Protein AF-A0A965WAY4-F1 (afdb_monomer_lite)

Radius of gyration: 20.14 Å; chains: 1; bounding box: 42×51×46 Å

Foldseek 3Di:
DPPVVVVVVVPPPPPDPPDDPVVVLFVQLQVVCCVVVDVQWDFDDWADDPDPQKIWTDTPNAIWIAGSNRPDIHGDDDDD

pLDDT: mean 79.68, std 16.71, range [47.19, 95.12]

Sequence (80 aa):
MGKFIYQFGLAIVLLSFFGSADATSEKQIRAELQKRLGTSANVRNVTPSAIPGLFEVQVNNEIFYTDSKAKYLIQGEMIE

Structure (mmCIF, N/CA/C/O backbone):
data_AF-A0A965WAY4-F1
#
_entry.id   AF-A0A965WAY4-F1
#
loop_
_atom_site.group_PDB
_atom_site.id
_atom_site.type_symbol
_atom_site.label_atom_id
_atom_site.label_alt_id
_atom_site.label_comp_id
_atom_site.label_asym_id
_atom_site.label_entity_id
_atom_site.label_seq_id
_atom_site.pdbx_PDB_ins_code
_atom_site.Cartn_x
_atom_site.Cartn_y
_atom_site.Cartn_z
_atom_site.occupancy
_atom_site.B_iso_or_equiv
_atom_site.auth_seq_id
_atom_site.auth_comp_id
_atom_site.auth_asym_id
_atom_site.auth_atom_id
_atom_site.pdbx_PDB_model_num
ATOM 1 N N . MET A 1 1 ? 32.968 37.451 -29.230 1.00 52.03 1 MET A N 1
ATOM 2 C CA . MET A 1 1 ? 32.579 36.078 -28.834 1.00 52.03 1 MET A CA 1
ATOM 3 C C . MET A 1 1 ? 32.019 36.044 -27.404 1.00 52.03 1 MET A C 1
ATOM 5 O O . MET A 1 1 ? 32.717 35.611 -26.505 1.00 52.03 1 MET A O 1
ATOM 9 N N . GLY A 1 2 ? 30.797 36.527 -27.145 1.00 53.00 2 GLY A N 1
ATOM 10 C CA . GLY A 1 2 ? 30.264 36.559 -25.761 1.00 53.00 2 GLY A CA 1
ATOM 11 C C . GLY A 1 2 ? 28.766 36.285 -25.612 1.00 53.00 2 GLY A C 1
ATOM 12 O O . GLY A 1 2 ? 28.322 35.878 -24.550 1.00 53.00 2 GLY A O 1
ATOM 13 N N . LYS A 1 3 ? 27.975 36.452 -26.680 1.00 48.88 3 LYS A N 1
ATOM 14 C CA . LYS A 1 3 ? 26.506 36.295 -26.638 1.00 48.88 3 LYS A CA 1
ATOM 15 C C . LYS A 1 3 ? 26.024 34.889 -27.025 1.00 48.88 3 LYS A C 1
ATOM 17 O O . LYS A 1 3 ? 24.911 34.521 -26.678 1.00 48.88 3 LYS A O 1
ATOM 22 N N . PHE A 1 4 ? 26.874 34.091 -27.680 1.00 50.66 4 PHE A N 1
ATOM 23 C CA . PHE A 1 4 ? 26.564 32.710 -28.090 1.00 50.66 4 PHE A CA 1
ATOM 24 C C . PHE A 1 4 ? 26.721 31.680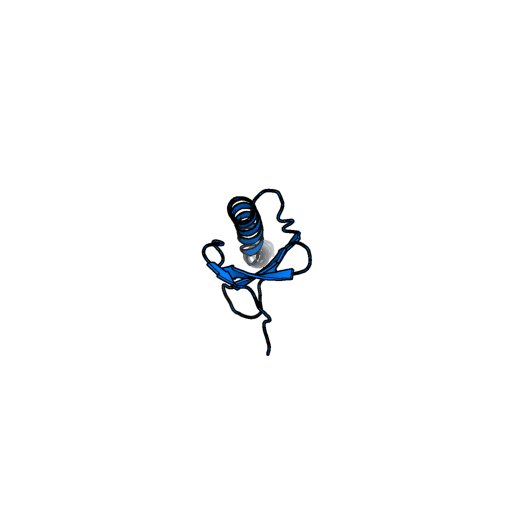 -26.960 1.00 50.66 4 PHE A C 1
ATOM 26 O O . PHE A 1 4 ? 26.098 30.626 -27.003 1.00 50.66 4 PHE A O 1
ATOM 33 N N . ILE A 1 5 ? 27.504 31.999 -25.926 1.00 55.62 5 ILE A N 1
ATOM 34 C CA . ILE A 1 5 ? 27.777 31.090 -24.801 1.00 55.62 5 ILE A CA 1
ATOM 35 C C . ILE A 1 5 ? 26.579 31.055 -23.829 1.00 55.62 5 ILE A C 1
ATOM 37 O O . ILE A 1 5 ? 26.256 30.009 -23.276 1.00 55.62 5 ILE A O 1
ATOM 41 N N . TYR A 1 6 ? 25.839 32.163 -23.700 1.00 53.16 6 TYR A N 1
ATOM 42 C CA . TYR A 1 6 ? 24.634 32.236 -22.862 1.00 53.16 6 TYR A CA 1
ATOM 43 C C . TYR A 1 6 ? 23.422 31.498 -23.450 1.00 53.16 6 TYR A C 1
ATOM 45 O O . TYR A 1 6 ? 22.590 31.001 -22.699 1.00 53.16 6 TYR A O 1
ATOM 53 N N . GLN A 1 7 ? 23.327 31.400 -24.779 1.00 51.53 7 GLN A N 1
ATOM 54 C CA . GLN A 1 7 ? 22.213 30.720 -25.457 1.00 51.53 7 GLN A CA 1
ATOM 55 C C . GLN A 1 7 ? 22.298 29.191 -25.301 1.00 51.53 7 GLN A C 1
ATOM 57 O O . GLN A 1 7 ? 21.269 28.531 -25.209 1.00 51.53 7 GLN A O 1
ATOM 62 N N . PHE A 1 8 ? 23.512 28.635 -25.202 1.00 50.22 8 PHE A N 1
ATOM 63 C CA . PHE A 1 8 ? 23.726 27.200 -24.976 1.00 50.22 8 PHE A CA 1
ATOM 64 C C . PHE A 1 8 ? 23.688 26.794 -23.493 1.00 50.22 8 PHE A C 1
ATOM 66 O O . PHE A 1 8 ? 23.330 25.661 -23.186 1.00 50.22 8 PHE A O 1
ATOM 73 N N . GLY A 1 9 ? 24.001 27.704 -22.563 1.00 47.19 9 GLY A N 1
ATOM 74 C CA . GLY A 1 9 ? 23.936 27.417 -21.123 1.00 47.19 9 GLY A CA 1
ATOM 75 C C . GLY A 1 9 ? 22.514 27.356 -20.549 1.00 47.19 9 GLY A C 1
ATOM 76 O O . GLY A 1 9 ? 22.292 26.714 -19.526 1.00 47.19 9 GLY A O 1
ATOM 77 N N . LEU A 1 10 ? 21.536 27.990 -21.206 1.00 50.09 10 LEU A N 1
ATOM 78 C CA . LEU A 1 10 ? 20.161 28.093 -20.701 1.00 50.09 10 LEU A CA 1
ATOM 79 C C . LEU A 1 10 ? 19.319 26.819 -20.927 1.00 50.09 10 LEU A C 1
ATOM 81 O O . LEU A 1 10 ? 18.299 26.634 -20.270 1.00 50.09 10 LEU A O 1
ATOM 85 N N . ALA A 1 11 ? 19.747 25.913 -21.811 1.00 51.56 11 ALA A N 1
ATOM 86 C CA . ALA A 1 11 ? 18.971 24.722 -22.172 1.00 51.56 11 ALA A CA 1
ATOM 87 C C . ALA A 1 11 ? 19.066 23.560 -21.157 1.00 51.56 11 ALA A C 1
ATOM 89 O O . ALA A 1 11 ? 18.253 22.642 -21.209 1.00 51.56 11 ALA A O 1
ATOM 90 N N . ILE A 1 12 ? 20.017 23.588 -20.215 1.00 54.53 12 ILE A N 1
ATOM 91 C CA . ILE A 1 12 ? 20.275 22.464 -19.288 1.00 54.53 12 ILE A CA 1
ATOM 92 C C . ILE A 1 12 ? 19.455 22.559 -17.984 1.00 54.53 12 ILE A C 1
ATOM 94 O O . ILE A 1 12 ? 19.304 21.571 -17.272 1.00 54.53 12 ILE A O 1
ATOM 98 N N . VAL A 1 13 ? 18.841 23.706 -17.680 1.00 56.09 13 VAL A N 1
ATOM 99 C CA . VAL A 1 13 ? 18.109 23.908 -16.410 1.00 56.09 13 VAL A CA 1
ATOM 100 C C . VAL A 1 13 ? 16.686 23.313 -16.421 1.00 56.09 13 VAL A C 1
ATOM 102 O O . VAL A 1 13 ? 16.080 23.150 -15.366 1.00 56.09 13 VAL A O 1
ATOM 105 N N . LEU A 1 14 ? 16.144 22.923 -17.581 1.00 57.03 14 LEU A N 1
ATOM 106 C CA . LEU A 1 14 ? 14.736 22.509 -17.709 1.00 57.03 14 LEU A CA 1
ATOM 107 C C . LEU A 1 14 ? 14.457 21.000 -17.557 1.00 57.03 14 LEU A C 1
ATOM 109 O O . LEU A 1 14 ? 13.291 20.616 -17.599 1.00 57.03 14 LEU A O 1
ATOM 113 N N . LEU A 1 15 ? 15.462 20.136 -17.356 1.00 56.47 15 LEU A N 1
ATOM 114 C CA . LEU A 1 15 ? 15.242 18.675 -17.312 1.00 56.47 15 LEU A CA 1
ATOM 115 C C . LEU A 1 15 ? 15.080 18.054 -15.911 1.00 56.47 15 LEU A C 1
ATOM 117 O O . LEU A 1 15 ? 14.840 16.854 -15.811 1.00 56.47 15 LEU A O 1
ATOM 121 N N . SER A 1 16 ? 15.163 18.824 -14.826 1.00 53.34 16 SER A N 1
ATOM 122 C CA . SER A 1 16 ? 15.310 18.241 -13.478 1.00 53.34 16 SER A CA 1
ATOM 123 C C . SER A 1 16 ? 14.013 18.046 -12.676 1.00 53.34 16 SER A C 1
ATOM 125 O O . SER A 1 16 ? 14.086 17.864 -11.465 1.00 53.34 16 SER A O 1
ATOM 127 N N . PHE A 1 17 ? 12.826 18.082 -13.2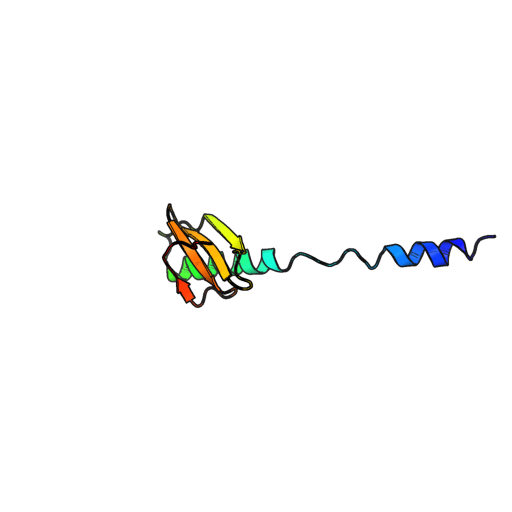97 1.00 55.88 17 PHE A N 1
ATOM 128 C CA . PHE A 1 17 ? 11.541 18.058 -12.567 1.00 55.88 17 PHE A CA 1
ATOM 129 C C . PHE A 1 17 ? 10.677 16.801 -12.770 1.00 55.88 17 PHE A C 1
ATOM 131 O O . PHE A 1 17 ? 9.459 16.851 -12.603 1.00 55.88 17 PHE A O 1
ATOM 138 N N . PHE A 1 18 ? 11.281 15.654 -13.084 1.00 57.69 18 PHE A N 1
ATOM 139 C CA . PHE A 1 18 ? 10.564 14.376 -13.114 1.00 57.69 18 PHE A CA 1
ATOM 140 C C . PHE A 1 18 ? 10.958 13.507 -11.916 1.00 57.69 18 PHE A C 1
ATOM 142 O O . PHE A 1 18 ? 12.052 12.956 -11.888 1.00 57.69 18 PHE A O 1
ATOM 149 N N . GLY A 1 19 ? 10.051 13.358 -10.945 1.00 56.25 19 GLY A N 1
ATOM 150 C CA . GLY A 1 19 ? 10.103 12.242 -9.992 1.00 56.25 19 GLY A CA 1
ATOM 151 C C . GLY A 1 19 ? 9.965 12.622 -8.522 1.00 56.25 19 GLY A C 1
ATOM 152 O O . GLY A 1 19 ? 10.924 12.536 -7.766 1.00 56.25 19 GLY A O 1
ATOM 153 N N . SER A 1 20 ? 8.767 13.013 -8.081 1.00 54.06 20 SER A N 1
ATOM 154 C CA . SER A 1 20 ? 8.383 12.973 -6.656 1.00 54.06 20 SER A CA 1
ATOM 155 C C . SER A 1 20 ? 6.858 12.878 -6.492 1.00 54.06 20 SER A C 1
ATOM 157 O O . SER A 1 20 ? 6.275 13.565 -5.659 1.00 54.06 20 SER A O 1
ATOM 159 N N . ALA A 1 21 ? 6.173 12.084 -7.322 1.00 57.47 21 ALA A N 1
ATOM 160 C CA . ALA A 1 21 ? 4.732 11.864 -7.152 1.00 57.47 21 ALA A CA 1
ATOM 161 C C . ALA A 1 21 ? 4.443 10.843 -6.031 1.00 57.47 21 ALA A C 1
ATOM 163 O O . ALA A 1 21 ? 3.468 10.995 -5.296 1.00 57.47 21 ALA A O 1
ATOM 164 N N . ASP A 1 22 ? 5.333 9.867 -5.831 1.00 60.72 22 ASP A N 1
ATOM 165 C CA . ASP A 1 22 ? 5.107 8.754 -4.901 1.00 60.72 22 ASP A CA 1
ATOM 166 C C . ASP A 1 22 ? 5.173 9.139 -3.419 1.00 60.72 22 ASP A C 1
ATOM 168 O O . ASP A 1 22 ? 4.429 8.594 -2.605 1.00 60.72 22 ASP A O 1
ATOM 172 N N . ALA A 1 23 ? 5.984 10.138 -3.051 1.00 63.22 23 ALA A N 1
ATOM 173 C CA . ALA A 1 23 ? 6.125 10.556 -1.652 1.00 63.22 23 ALA A CA 1
ATOM 174 C C . ALA A 1 23 ? 4.825 11.146 -1.067 1.00 63.22 23 ALA A C 1
ATOM 176 O O . ALA A 1 23 ? 4.574 11.057 0.139 1.00 63.22 23 ALA A O 1
ATOM 177 N N . THR A 1 24 ? 3.987 11.753 -1.914 1.00 69.81 24 THR A N 1
ATOM 178 C CA . THR A 1 24 ? 2.663 12.251 -1.513 1.00 69.81 24 THR A CA 1
ATOM 179 C C . THR A 1 24 ? 1.690 11.092 -1.311 1.00 69.81 24 THR A C 1
ATOM 181 O O . THR A 1 24 ? 0.976 11.059 -0.306 1.00 69.81 24 THR A O 1
ATOM 184 N N . SER A 1 25 ? 1.702 10.118 -2.224 1.00 80.06 25 SER A N 1
ATOM 185 C CA . SER A 1 25 ? 0.847 8.933 -2.154 1.00 80.06 25 SER A CA 1
ATOM 186 C C . SER A 1 25 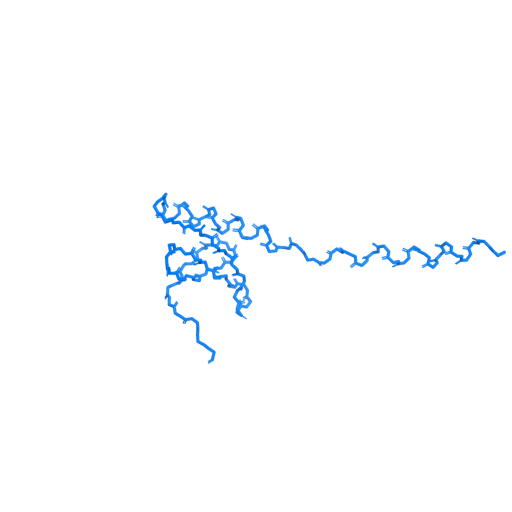? 1.166 8.060 -0.941 1.00 80.06 25 SER A C 1
ATOM 188 O O . SER A 1 25 ? 0.239 7.697 -0.226 1.00 80.06 25 SER A O 1
ATOM 190 N N . GLU A 1 26 ? 2.439 7.812 -0.614 1.00 86.38 26 GLU A N 1
ATOM 191 C CA . GLU A 1 26 ? 2.824 7.051 0.589 1.00 86.38 26 GLU A CA 1
ATOM 192 C C . GLU A 1 26 ? 2.222 7.657 1.867 1.00 86.38 26 GLU A C 1
ATOM 194 O O . GLU A 1 26 ? 1.605 6.953 2.671 1.00 86.38 26 GLU A O 1
ATOM 199 N N . LYS A 1 27 ? 2.387 8.972 2.067 1.00 88.12 27 LYS A N 1
ATOM 200 C CA . LYS A 1 27 ? 1.894 9.645 3.279 1.00 88.12 27 LYS A CA 1
ATOM 201 C C . LYS A 1 27 ? 0.376 9.562 3.382 1.00 88.12 27 LYS A C 1
ATOM 203 O O . LYS A 1 27 ? -0.148 9.334 4.472 1.00 88.12 27 LYS A O 1
ATOM 208 N N . GLN A 1 28 ? -0.316 9.738 2.258 1.00 91.00 28 GLN A N 1
ATOM 209 C CA . GLN A 1 28 ? -1.767 9.630 2.195 1.00 91.00 28 GLN A CA 1
ATOM 210 C C . GLN A 1 28 ? -2.233 8.200 2.493 1.00 91.00 28 GLN A C 1
ATOM 212 O O . GLN A 1 28 ? -3.111 8.019 3.334 1.00 91.00 28 GLN A O 1
ATOM 217 N N . ILE A 1 29 ? -1.617 7.195 1.865 1.00 91.88 29 ILE A N 1
ATOM 218 C CA . ILE A 1 29 ? -1.933 5.779 2.080 1.00 91.88 29 ILE A CA 1
ATOM 219 C C . ILE A 1 29 ? -1.728 5.407 3.550 1.00 91.88 29 ILE A C 1
ATOM 221 O O . ILE A 1 29 ? -2.633 4.847 4.168 1.00 91.88 29 ILE A O 1
ATOM 225 N N . ARG A 1 30 ? -0.587 5.779 4.147 1.00 90.88 30 ARG A N 1
ATOM 226 C CA . ARG A 1 30 ? -0.302 5.524 5.569 1.00 90.88 30 ARG A CA 1
ATOM 227 C C . ARG A 1 30 ? -1.377 6.136 6.470 1.00 90.88 30 ARG A C 1
ATOM 229 O O . ARG A 1 30 ? -1.880 5.460 7.364 1.00 90.88 30 ARG A O 1
ATOM 236 N N . ALA A 1 31 ? -1.749 7.395 6.231 1.00 90.75 31 ALA A N 1
ATOM 237 C CA . ALA A 1 31 ? -2.753 8.089 7.034 1.00 90.75 31 ALA A CA 1
ATOM 238 C C . ALA A 1 31 ? -4.146 7.452 6.915 1.00 90.75 31 ALA A C 1
ATOM 240 O O . ALA A 1 31 ? -4.823 7.259 7.924 1.00 90.75 31 ALA A O 1
ATOM 241 N N . GLU A 1 32 ? -4.576 7.109 5.702 1.00 92.44 32 GLU A N 1
ATOM 242 C CA . GLU A 1 32 ? -5.872 6.471 5.472 1.00 92.44 32 GLU A CA 1
ATOM 243 C C . GLU A 1 32 ? -5.920 5.058 6.059 1.00 92.44 32 GLU A C 1
ATOM 245 O O . GLU A 1 32 ? -6.874 4.713 6.755 1.00 92.44 32 GLU A O 1
ATOM 250 N N . LEU A 1 33 ? -4.869 4.255 5.888 1.00 91.19 33 LEU A N 1
ATOM 251 C CA . LEU A 1 33 ? -4.815 2.922 6.486 1.00 91.19 33 LEU A CA 1
ATOM 252 C C . LEU A 1 33 ? -4.794 2.970 8.013 1.00 91.19 33 LEU A C 1
ATOM 254 O O . LEU A 1 33 ? -5.495 2.179 8.638 1.00 91.19 33 LEU A O 1
ATOM 258 N N . GLN A 1 34 ? -4.100 3.933 8.624 1.00 90.06 34 GLN A N 1
ATOM 259 C CA . GLN A 1 34 ? -4.140 4.120 10.078 1.00 90.06 34 GLN A CA 1
ATOM 260 C C . GLN A 1 34 ? -5.556 4.439 10.580 1.00 90.06 34 GLN A C 1
ATOM 262 O O . GLN A 1 34 ? -5.970 3.935 11.623 1.00 90.06 34 GLN A O 1
ATOM 267 N N . LYS A 1 35 ? -6.320 5.254 9.838 1.00 90.88 35 LYS A N 1
ATOM 268 C CA . LYS A 1 35 ? -7.720 5.560 10.176 1.00 90.88 35 LYS A CA 1
ATOM 269 C C . LYS A 1 35 ? -8.618 4.330 10.064 1.00 90.88 35 LYS A C 1
ATOM 271 O O . LYS A 1 35 ? -9.510 4.159 10.886 1.00 90.88 35 LYS A O 1
ATOM 276 N N . ARG A 1 36 ? -8.402 3.494 9.043 1.00 89.50 36 ARG A N 1
ATOM 277 C CA . ARG A 1 36 ? -9.254 2.330 8.750 1.00 89.50 36 ARG A CA 1
ATOM 278 C C . ARG A 1 36 ? -8.948 1.128 9.638 1.00 89.50 36 ARG A C 1
ATOM 280 O O . ARG A 1 36 ? -9.874 0.468 10.092 1.00 89.50 36 ARG A O 1
ATOM 287 N N . LEU A 1 37 ? -7.668 0.850 9.875 1.00 87.50 37 LEU A N 1
ATOM 288 C CA . LEU A 1 37 ? -7.205 -0.284 10.679 1.00 87.50 37 LEU A CA 1
ATOM 289 C C . LEU A 1 37 ? -7.096 0.053 12.177 1.00 87.50 37 LEU A C 1
ATOM 291 O O . LEU A 1 37 ? -6.966 -0.841 13.010 1.00 87.50 37 LEU A O 1
ATOM 295 N N . GLY A 1 38 ? -7.171 1.338 12.530 1.00 86.88 38 GLY A N 1
ATOM 296 C CA . GLY A 1 38 ? -7.086 1.828 13.902 1.00 86.88 38 GLY A CA 1
ATOM 297 C C . GLY A 1 38 ? -5.651 1.971 14.409 1.00 86.88 38 GLY A C 1
ATOM 298 O O . GLY A 1 38 ? -4.680 1.575 13.769 1.00 86.88 38 GLY A O 1
ATOM 299 N N . THR A 1 39 ? -5.500 2.545 15.603 1.00 82.50 39 THR A N 1
ATOM 300 C CA . THR A 1 39 ? -4.200 2.848 16.235 1.00 82.50 39 THR A CA 1
ATOM 301 C C . THR A 1 39 ? -3.353 1.613 16.559 1.00 82.50 39 THR A C 1
ATOM 303 O O . THR A 1 39 ? -2.159 1.747 16.801 1.00 82.50 39 THR A O 1
ATOM 306 N N . SER A 1 40 ? -3.953 0.417 16.560 1.00 82.81 40 SER A N 1
ATOM 307 C CA . SER A 1 40 ? -3.241 -0.849 16.786 1.00 82.81 40 SER A CA 1
ATOM 308 C C . SER A 1 40 ? -2.483 -1.343 15.553 1.00 82.81 40 SER A C 1
ATOM 310 O O . SER A 1 40 ? -1.603 -2.192 15.687 1.00 82.81 40 SER A O 1
ATOM 312 N N . ALA A 1 41 ? -2.825 -0.863 14.356 1.00 83.19 41 ALA A N 1
ATOM 313 C CA . ALA A 1 41 ? -2.141 -1.254 13.136 1.00 83.19 41 ALA A CA 1
ATOM 314 C C . ALA A 1 41 ? -0.862 -0.433 12.973 1.00 83.19 41 ALA A C 1
ATOM 316 O O . ALA A 1 41 ? -0.916 0.788 12.823 1.00 83.19 41 ALA A O 1
ATOM 317 N N . ASN A 1 42 ? 0.293 -1.096 13.007 1.00 87.88 42 ASN A N 1
ATOM 318 C CA . ASN A 1 42 ? 1.576 -0.440 12.798 1.00 87.88 42 ASN A CA 1
ATOM 319 C C . ASN A 1 42 ? 1.925 -0.450 11.306 1.00 87.88 42 ASN A C 1
ATOM 321 O O . ASN A 1 42 ? 2.476 -1.431 10.805 1.00 87.88 42 ASN A O 1
ATOM 325 N N . VAL A 1 43 ? 1.579 0.632 10.604 1.00 90.00 43 VAL A N 1
ATOM 326 C CA . VAL A 1 43 ? 1.902 0.819 9.183 1.00 90.00 43 VAL A CA 1
ATOM 327 C C . VAL A 1 43 ? 3.339 1.328 9.051 1.00 90.00 43 VAL A C 1
ATOM 329 O O . VAL A 1 43 ? 3.605 2.523 9.204 1.00 90.00 43 VAL A O 1
ATOM 332 N N . ARG A 1 44 ? 4.276 0.420 8.764 1.00 86.75 44 ARG A N 1
ATOM 333 C CA . ARG A 1 44 ? 5.713 0.733 8.711 1.00 86.75 44 ARG A CA 1
ATOM 334 C C . ARG A 1 44 ? 6.114 1.311 7.360 1.00 86.75 44 ARG A C 1
ATOM 336 O O . ARG A 1 44 ? 6.510 2.474 7.273 1.00 86.75 44 ARG A O 1
ATOM 343 N N . ASN A 1 45 ? 5.961 0.513 6.309 1.00 88.00 45 ASN A N 1
ATOM 344 C CA . ASN A 1 45 ? 6.456 0.827 4.974 1.00 88.00 45 ASN A CA 1
ATOM 345 C C . ASN A 1 45 ? 5.314 0.825 3.960 1.00 88.00 45 ASN A C 1
ATOM 347 O O . ASN A 1 45 ? 4.441 -0.037 4.034 1.00 88.00 45 ASN A O 1
ATOM 351 N N . VAL A 1 46 ? 5.334 1.780 3.031 1.00 92.56 46 VAL A N 1
ATOM 352 C CA . VAL A 1 46 ? 4.452 1.812 1.859 1.00 92.56 46 VAL A CA 1
ATOM 353 C C . VAL A 1 46 ? 5.349 1.954 0.639 1.00 92.56 46 VAL A C 1
ATOM 355 O O . VAL A 1 46 ? 6.084 2.933 0.538 1.00 92.56 46 VAL A O 1
ATOM 358 N N . THR A 1 47 ? 5.315 0.985 -0.266 1.00 92.31 47 THR A N 1
ATOM 359 C CA . THR A 1 47 ? 6.177 0.944 -1.453 1.00 92.31 47 THR A CA 1
ATOM 360 C C . THR A 1 47 ? 5.353 0.672 -2.705 1.00 92.31 47 THR A C 1
ATOM 362 O O . THR A 1 47 ? 4.343 -0.023 -2.627 1.00 92.31 47 THR A O 1
ATOM 365 N N . PRO A 1 48 ? 5.728 1.214 -3.874 1.00 92.06 48 PRO A N 1
ATOM 366 C CA . PRO A 1 48 ? 5.090 0.824 -5.126 1.00 92.06 48 PRO A CA 1
ATOM 367 C C . PRO A 1 48 ? 5.341 -0.667 -5.389 1.00 92.06 48 PRO A C 1
ATOM 369 O O . PRO A 1 48 ? 6.452 -1.154 -5.181 1.00 92.06 48 PRO A O 1
ATOM 372 N N . SER A 1 49 ? 4.306 -1.385 -5.824 1.00 92.56 49 SER A N 1
ATOM 373 C CA . SER A 1 49 ? 4.423 -2.794 -6.218 1.00 92.56 49 SER A CA 1
ATOM 374 C C . SER A 1 49 ? 4.839 -2.929 -7.688 1.00 92.56 49 SER A C 1
ATOM 376 O O . SER A 1 49 ? 4.880 -1.941 -8.426 1.00 92.56 49 SER A O 1
ATOM 378 N N . ALA A 1 50 ? 5.078 -4.160 -8.146 1.00 91.00 50 ALA A N 1
ATOM 379 C CA . ALA A 1 50 ? 5.313 -4.443 -9.564 1.00 91.00 50 ALA A CA 1
ATOM 380 C C . ALA A 1 50 ? 4.101 -4.103 -10.460 1.00 91.00 50 ALA A C 1
ATOM 382 O O . ALA A 1 50 ? 4.266 -3.854 -11.654 1.00 91.00 50 ALA A O 1
ATOM 383 N N . ILE A 1 51 ? 2.886 -4.060 -9.894 1.00 91.06 51 ILE A N 1
ATOM 384 C CA . ILE A 1 51 ? 1.661 -3.692 -10.611 1.00 91.06 51 ILE A CA 1
ATOM 385 C C . ILE A 1 51 ? 1.461 -2.168 -10.532 1.00 91.06 51 ILE A C 1
ATOM 387 O O . ILE A 1 51 ? 1.256 -1.630 -9.438 1.00 91.06 51 ILE A O 1
ATOM 391 N N . PRO A 1 52 ? 1.447 -1.446 -11.671 1.00 90.44 52 PRO A N 1
ATOM 392 C CA . PRO A 1 52 ? 1.242 -0.002 -11.679 1.00 90.44 52 PRO A CA 1
ATOM 393 C C . PRO A 1 52 ? -0.069 0.415 -11.002 1.00 90.44 52 PRO A C 1
ATOM 395 O O . PRO A 1 52 ? -1.144 -0.097 -11.312 1.00 90.44 52 PRO A O 1
ATOM 398 N N . GLY A 1 53 ? 0.020 1.390 -10.095 1.00 89.62 53 GLY A N 1
ATOM 399 C CA . GLY A 1 53 ? -1.126 1.909 -9.342 1.00 89.62 53 GLY A CA 1
ATOM 400 C C . GLY A 1 53 ? -1.474 1.122 -8.075 1.00 89.62 53 GLY A C 1
ATOM 401 O O . GLY A 1 53 ? -2.366 1.554 -7.339 1.00 89.62 53 GLY A O 1
ATOM 402 N N . LEU A 1 54 ? -0.762 0.026 -7.804 1.00 92.75 54 LEU A N 1
ATOM 403 C CA . LEU A 1 54 ? -0.872 -0.760 -6.583 1.00 92.75 54 LEU A CA 1
ATOM 404 C C . LEU A 1 54 ? 0.381 -0.570 -5.715 1.00 92.75 54 LEU A C 1
ATOM 406 O O . LEU A 1 54 ? 1.508 -0.517 -6.212 1.00 92.75 54 LEU A O 1
ATOM 410 N N . PHE A 1 55 ? 0.167 -0.479 -4.410 1.00 94.56 55 PHE A N 1
ATOM 411 C CA . PHE A 1 55 ? 1.188 -0.266 -3.395 1.00 94.56 55 PHE A CA 1
ATOM 412 C C . PHE A 1 55 ? 1.186 -1.424 -2.412 1.00 94.56 55 PHE A C 1
ATOM 414 O O . PHE A 1 55 ? 0.124 -1.883 -1.995 1.00 94.56 55 PHE A O 1
ATOM 421 N N . GLU A 1 56 ? 2.375 -1.850 -2.018 1.00 94.38 56 GLU A N 1
ATOM 422 C CA . GLU A 1 56 ? 2.598 -2.777 -0.921 1.00 94.38 56 GLU A CA 1
ATOM 423 C C . GLU A 1 56 ? 2.672 -1.992 0.381 1.00 94.38 56 GLU A C 1
ATOM 425 O O . GLU A 1 56 ? 3.332 -0.955 0.471 1.00 94.38 56 GLU A O 1
ATOM 430 N N . VAL A 1 57 ? 1.992 -2.485 1.403 1.00 94.06 57 VAL A N 1
ATOM 431 C CA . VAL A 1 57 ? 1.944 -1.866 2.716 1.00 94.06 57 VAL A CA 1
ATOM 432 C C . VAL A 1 57 ? 2.284 -2.901 3.761 1.00 94.06 57 VAL A C 1
ATOM 434 O O . VAL A 1 57 ? 1.555 -3.871 3.956 1.00 94.06 57 VAL A O 1
ATOM 437 N N . GLN A 1 58 ? 3.373 -2.660 4.479 1.00 93.38 58 GLN A N 1
ATOM 438 C CA . GLN A 1 58 ? 3.767 -3.504 5.591 1.00 93.38 58 GLN A CA 1
ATOM 439 C C . GLN A 1 58 ? 3.043 -3.057 6.859 1.00 93.38 58 GLN A C 1
ATOM 441 O O . GLN A 1 58 ? 3.314 -1.979 7.403 1.00 93.38 58 GLN A O 1
ATOM 446 N N . VAL A 1 59 ? 2.129 -3.901 7.331 1.00 91.69 59 VAL A N 1
ATOM 447 C CA . VAL A 1 59 ? 1.371 -3.687 8.563 1.00 91.69 59 VAL A CA 1
ATOM 448 C C . VAL A 1 59 ? 1.746 -4.779 9.552 1.00 91.69 59 VAL A C 1
ATOM 450 O O . VAL A 1 59 ? 1.513 -5.960 9.311 1.00 91.69 59 VAL A O 1
ATOM 453 N N . ASN A 1 60 ? 2.325 -4.389 10.687 1.00 87.69 60 ASN A N 1
ATOM 454 C CA . ASN A 1 60 ? 2.898 -5.315 11.667 1.00 87.69 60 ASN A CA 1
ATOM 455 C C . ASN A 1 60 ? 3.971 -6.232 11.039 1.00 87.69 60 ASN A C 1
ATOM 457 O O . ASN A 1 60 ? 5.100 -5.788 10.832 1.00 87.69 60 ASN A O 1
ATOM 461 N N . ASN A 1 61 ? 3.614 -7.483 10.738 1.00 88.31 61 ASN A N 1
ATOM 462 C CA . ASN A 1 61 ? 4.472 -8.509 10.142 1.00 88.31 61 ASN A CA 1
ATOM 463 C C . ASN A 1 61 ? 3.894 -9.076 8.833 1.00 88.31 61 ASN A C 1
ATOM 465 O O . ASN A 1 61 ? 4.427 -10.050 8.314 1.00 88.31 61 ASN A O 1
ATOM 469 N N . GLU A 1 62 ? 2.833 -8.467 8.304 1.00 90.62 62 GLU A N 1
ATOM 470 C CA . GLU A 1 62 ? 2.157 -8.889 7.077 1.00 90.62 6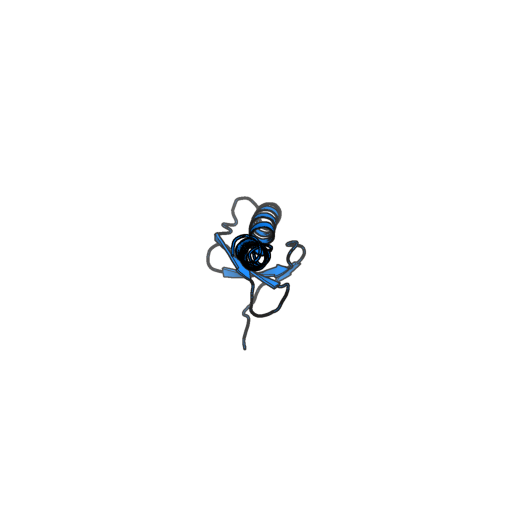2 GLU A CA 1
ATOM 471 C C . GLU A 1 62 ? 2.269 -7.811 5.993 1.00 90.62 62 GLU A C 1
ATOM 473 O O . GLU A 1 62 ? 2.405 -6.617 6.288 1.00 90.62 62 GLU A O 1
ATOM 478 N N . ILE A 1 63 ? 2.213 -8.244 4.732 1.00 92.19 63 ILE A N 1
ATOM 479 C CA . ILE A 1 63 ? 2.167 -7.365 3.563 1.00 92.19 63 ILE A CA 1
ATOM 480 C C . ILE A 1 63 ? 0.733 -7.346 3.038 1.00 92.19 63 ILE A C 1
ATOM 482 O O . ILE A 1 63 ? 0.116 -8.382 2.807 1.00 92.19 63 ILE A O 1
ATOM 486 N N . PHE A 1 64 ? 0.215 -6.140 2.853 1.00 93.94 64 PHE A N 1
ATOM 487 C CA . PHE A 1 64 ? -1.064 -5.879 2.215 1.00 93.94 64 PHE A CA 1
ATOM 488 C C . PHE A 1 64 ? -0.843 -5.112 0.921 1.00 93.94 64 PHE A C 1
ATOM 490 O O . PHE A 1 64 ? 0.162 -4.424 0.765 1.00 93.94 64 PHE A O 1
ATOM 497 N N . TYR A 1 65 ? -1.823 -5.157 0.027 1.00 94.69 65 TYR A N 1
ATOM 498 C CA . TYR A 1 65 ? -1.815 -4.376 -1.201 1.00 94.69 65 TYR A CA 1
ATOM 499 C C . TYR A 1 65 ? -2.970 -3.384 -1.228 1.00 94.69 65 TYR A C 1
ATOM 501 O O . TYR A 1 65 ? -4.067 -3.664 -0.736 1.00 94.69 65 TYR A O 1
ATOM 509 N N . THR A 1 66 ? -2.736 -2.206 -1.797 1.00 95.12 66 THR A N 1
ATOM 510 C CA . THR A 1 66 ? -3.743 -1.147 -1.854 1.00 95.12 66 THR A CA 1
ATOM 511 C C . THR A 1 66 ? -3.561 -0.227 -3.054 1.00 95.12 66 THR A C 1
ATOM 513 O O . THR A 1 66 ? -2.472 -0.131 -3.613 1.00 95.12 66 THR A O 1
ATOM 516 N N . ASP A 1 67 ? -4.625 0.451 -3.479 1.00 94.62 67 ASP A N 1
ATOM 517 C CA . ASP A 1 67 ? -4.546 1.475 -4.520 1.00 94.62 67 ASP A CA 1
ATOM 518 C C . ASP A 1 67 ? -3.970 2.795 -3.976 1.00 94.62 67 ASP A C 1
ATOM 520 O O . ASP A 1 67 ? -3.903 3.019 -2.767 1.00 94.62 67 ASP A O 1
ATOM 524 N N . SER A 1 68 ? -3.621 3.726 -4.867 1.00 92.06 68 SER A N 1
ATOM 525 C CA . SER A 1 68 ? -3.040 5.032 -4.502 1.00 92.06 68 SER A CA 1
ATOM 526 C C . SER A 1 68 ? -3.872 5.877 -3.526 1.00 92.06 68 SER A C 1
ATOM 528 O O . SER A 1 68 ? -3.341 6.809 -2.919 1.00 92.06 68 SER A O 1
ATOM 530 N N . LYS A 1 69 ? -5.171 5.582 -3.368 1.00 91.44 69 LYS A N 1
ATOM 531 C CA . LYS A 1 69 ? -6.081 6.281 -2.447 1.00 91.44 69 LYS A CA 1
ATOM 532 C C . LYS A 1 69 ? -6.413 5.477 -1.189 1.00 91.44 69 LYS A C 1
ATOM 534 O O . LYS A 1 69 ? -7.267 5.918 -0.424 1.00 91.44 69 LYS A O 1
ATOM 539 N N . ALA A 1 70 ? -5.785 4.320 -0.979 1.00 92.19 70 ALA A N 1
ATOM 540 C CA . ALA A 1 70 ? -6.083 3.400 0.118 1.00 92.19 70 ALA A CA 1
ATOM 541 C C . ALA A 1 70 ? -7.569 2.989 0.229 1.00 92.19 70 ALA A C 1
ATOM 543 O O . ALA A 1 70 ? -8.096 2.716 1.318 1.00 92.19 70 ALA A O 1
ATOM 544 N N . LYS A 1 71 ? -8.278 2.959 -0.906 1.00 93.38 71 LYS A N 1
ATOM 545 C CA . LYS A 1 71 ? -9.710 2.656 -0.973 1.00 93.38 71 LYS A CA 1
ATOM 546 C C . LYS A 1 71 ? -9.957 1.165 -0.768 1.00 93.38 71 LYS A C 1
ATOM 548 O O . LYS A 1 71 ? -10.848 0.786 -0.000 1.00 93.38 71 LYS A O 1
ATOM 553 N N . TYR A 1 72 ? -9.152 0.322 -1.403 1.00 93.56 72 TYR A N 1
ATOM 554 C CA . TYR A 1 72 ? -9.239 -1.133 -1.303 1.00 93.56 72 TYR A CA 1
ATOM 555 C C . TYR A 1 72 ? -8.017 -1.689 -0.585 1.00 93.56 72 TYR A C 1
ATOM 557 O O . TYR A 1 72 ? -6.902 -1.265 -0.859 1.00 93.56 72 TYR A O 1
ATOM 565 N N . LEU A 1 73 ? -8.226 -2.631 0.330 1.00 92.44 73 LEU A N 1
ATOM 566 C CA . LEU A 1 73 ? -7.150 -3.352 1.002 1.00 92.44 73 LEU A CA 1
ATOM 567 C C . LEU A 1 73 ? -7.250 -4.820 0.607 1.00 92.44 73 LEU A C 1
ATOM 569 O O . LEU A 1 73 ? -8.328 -5.408 0.696 1.00 92.44 73 LEU A O 1
ATOM 573 N N 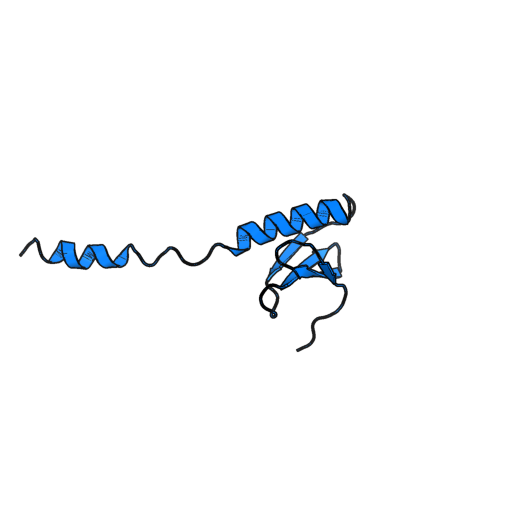. ILE A 1 74 ? -6.140 -5.378 0.150 1.00 93.25 74 ILE A N 1
ATOM 574 C CA . ILE A 1 74 ? -6.040 -6.745 -0.346 1.00 93.25 74 ILE A CA 1
ATOM 575 C C . ILE A 1 74 ? -5.004 -7.462 0.514 1.00 93.25 74 ILE A C 1
ATOM 577 O O . ILE A 1 74 ? -3.922 -6.930 0.753 1.00 93.25 74 ILE A O 1
ATOM 581 N N . GLN A 1 75 ? -5.343 -8.659 0.980 1.00 91.88 75 GLN A N 1
ATOM 582 C CA . GLN A 1 75 ? -4.448 -9.525 1.741 1.00 91.88 75 GLN A CA 1
ATOM 583 C C . GLN A 1 75 ? -4.076 -10.728 0.875 1.00 91.88 75 GLN A C 1
ATOM 585 O O . GLN A 1 75 ? -4.956 -11.333 0.261 1.00 91.88 75 GLN A O 1
ATOM 590 N N . GLY A 1 76 ? -2.790 -11.065 0.820 1.00 89.94 76 GLY A N 1
ATOM 591 C CA . GLY A 1 76 ? -2.289 -12.197 0.047 1.00 89.94 76 GLY A CA 1
ATOM 592 C C . GLY A 1 76 ? -0.816 -12.045 -0.300 1.00 89.94 76 GLY A C 1
ATOM 593 O O . GLY A 1 76 ? -0.139 -11.167 0.227 1.00 89.94 76 GLY A O 1
ATOM 594 N N . GLU A 1 77 ? -0.346 -12.888 -1.213 1.00 89.81 77 GLU A N 1
ATOM 595 C CA . GLU A 1 77 ? 1.012 -12.842 -1.750 1.00 89.81 77 GLU A CA 1
ATOM 596 C C . GLU A 1 77 ? 0.957 -12.507 -3.242 1.00 89.81 77 GLU A C 1
ATOM 598 O O . GLU A 1 77 ? 0.141 -13.061 -3.984 1.00 89.81 77 GLU A O 1
ATOM 603 N N . MET A 1 78 ?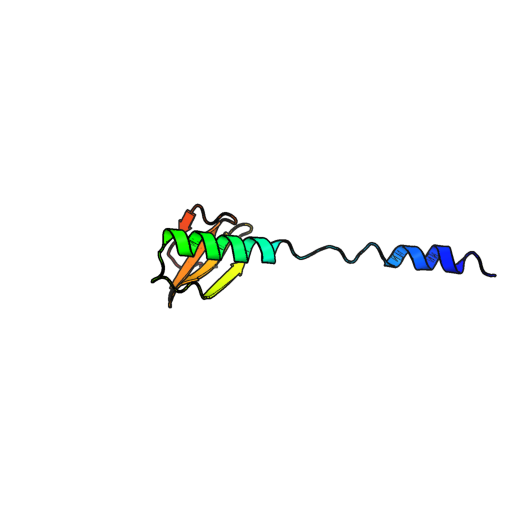 1.816 -11.590 -3.684 1.00 87.19 78 MET A N 1
ATOM 604 C CA . MET A 1 78 ? 2.081 -11.382 -5.104 1.00 87.19 78 MET A CA 1
ATOM 605 C C . MET A 1 78 ? 3.103 -12.423 -5.565 1.00 87.19 78 MET A C 1
ATOM 607 O O . MET A 1 78 ? 4.187 -12.526 -4.996 1.00 87.19 78 MET A O 1
ATOM 611 N N . ILE A 1 79 ? 2.742 -13.186 -6.593 1.00 91.06 79 ILE A N 1
ATOM 612 C CA . ILE A 1 79 ? 3.587 -14.210 -7.212 1.00 91.06 79 ILE A CA 1
ATOM 613 C C . ILE A 1 79 ? 3.813 -13.791 -8.667 1.00 91.06 79 ILE A C 1
ATOM 615 O O . ILE A 1 79 ? 2.861 -13.370 -9.329 1.00 91.06 79 ILE A O 1
ATOM 619 N N . GLU A 1 80 ? 5.058 -13.892 -9.132 1.00 81.56 80 GLU A N 1
ATOM 620 C CA . GLU A 1 80 ? 5.469 -13.644 -10.523 1.00 81.56 80 GLU A CA 1
ATOM 621 C C . GLU A 1 80 ? 5.483 -14.936 -11.352 1.00 81.56 80 GLU A C 1
ATOM 623 O O . GLU A 1 80 ? 5.924 -15.982 -10.818 1.00 81.56 80 GLU A O 1
#

Secondary structure (DSSP, 8-state):
--SHHHHHHGGGTTS-----SHHHHHHHHHHHHHHHH-TT--EEEEEE-SSTTEEEEEETTEEEEEETTS--EEES----